Protein AF-A0A2P7TXF8-F1 (afdb_monomer_lite)

Sequence (108 aa):
MKITIVAPYCSLPNEPHFNRFWYLAELLAQKHDVLLITSNFKHYDKSFRRPEEAEAASQGRLKVMLLKESGYQKNVSWGRVKSHHVFVKDFKRWLAQCRPGEQDVVFS

Secondary structure (DSSP, 8-state):
-EEEEE-TTPPPTTSSS--HHHHHHHHHHTTSEEEEEEESEETTTTEEPPHHHHHHTTTTSSEEEEEP----SSSSSHHHHHHHHHHHHHHHHHHHHSPTTS-EEEE-

Radius of gyration: 13.71 Å; chains: 1; bounding box: 26×30×34 Å

pLDDT: mean 93.31, std 5.06, range [75.44, 98.38]

Organism: NCBI:txid90242

Foldseek 3Di:
DAAEEEDQAADFPVDDDDGPSNVVQLVCLVPHAYEYEYAQAHPPVQDGHDPVCQCPRCVPSYHYHHAYFPTDDDPDDPNVVRRVVSRVVRVVVVVVPDDPPPYDYDYD

Structure (mmCIF, N/CA/C/O backbone):
data_AF-A0A2P7TXF8-F1
#
_entry.id   AF-A0A2P7TXF8-F1
#
loop_
_atom_site.group_PDB
_atom_site.id
_atom_site.type_symbol
_atom_site.label_atom_id
_atom_site.label_alt_id
_atom_site.label_comp_id
_atom_site.label_asym_id
_atom_site.label_entity_id
_atom_site.label_seq_id
_atom_site.pdbx_PDB_ins_code
_atom_site.Cartn_x
_atom_site.Cartn_y
_atom_site.Cartn_z
_atom_site.occupancy
_atom_site.B_iso_or_equiv
_atom_site.auth_seq_id
_atom_site.auth_comp_id
_atom_site.auth_asym_id
_atom_site.auth_atom_id
_atom_site.pdbx_PDB_model_num
ATOM 1 N N . MET A 1 1 ? -15.831 -2.193 13.795 1.00 91.81 1 MET A N 1
ATOM 2 C CA . MET A 1 1 ? -15.399 -3.301 12.916 1.00 91.81 1 MET A CA 1
ATOM 3 C C . MET A 1 1 ? -13.905 -3.164 12.684 1.00 91.81 1 MET A C 1
ATOM 5 O O . MET A 1 1 ? -13.395 -2.059 12.875 1.00 91.81 1 MET A O 1
ATOM 9 N N . LYS A 1 2 ? -13.224 -4.258 12.336 1.00 96.31 2 LYS A N 1
ATOM 10 C CA . LYS A 1 2 ? -11.830 -4.226 11.877 1.00 96.31 2 LYS A CA 1
ATOM 11 C C . LYS A 1 2 ? -11.862 -4.295 10.359 1.00 96.31 2 LYS A C 1
ATOM 13 O O . LYS A 1 2 ? -12.123 -5.357 9.804 1.00 96.31 2 LYS A O 1
ATOM 18 N N . ILE A 1 3 ? -11.700 -3.149 9.713 1.00 96.94 3 ILE A N 1
ATOM 19 C CA . ILE A 1 3 ? -11.837 -3.022 8.265 1.00 96.94 3 ILE A CA 1
ATOM 20 C C . ILE A 1 3 ? -10.442 -3.018 7.655 1.00 96.94 3 ILE A C 1
ATOM 22 O O . ILE A 1 3 ? -9.638 -2.129 7.935 1.00 96.94 3 ILE A O 1
ATOM 26 N N . THR A 1 4 ? -10.173 -3.973 6.771 1.00 97.44 4 THR A N 1
ATOM 27 C CA . THR A 1 4 ? -8.978 -3.941 5.928 1.00 97.44 4 THR A CA 1
ATOM 28 C C . THR A 1 4 ? -9.352 -3.513 4.517 1.00 97.44 4 THR A C 1
ATOM 30 O O . THR A 1 4 ? -10.105 -4.202 3.831 1.00 97.44 4 THR A O 1
ATOM 33 N N . ILE A 1 5 ? -8.776 -2.405 4.057 1.00 97.50 5 ILE A N 1
ATOM 34 C CA . ILE A 1 5 ? -8.812 -1.988 2.654 1.00 97.50 5 ILE A CA 1
ATOM 35 C C . ILE A 1 5 ? -7.496 -2.401 2.011 1.00 97.50 5 ILE A C 1
ATOM 37 O O . ILE A 1 5 ? -6.427 -2.005 2.468 1.00 97.50 5 ILE A O 1
ATOM 41 N N . VAL A 1 6 ? -7.568 -3.154 0.921 1.00 97.50 6 VAL A N 1
ATOM 42 C CA . VAL A 1 6 ? -6.402 -3.552 0.132 1.00 97.50 6 VAL A CA 1
ATOM 43 C C . VAL A 1 6 ? -6.509 -2.897 -1.231 1.00 97.50 6 VAL A C 1
ATOM 45 O O . VAL A 1 6 ? -7.396 -3.229 -2.013 1.00 97.50 6 VAL A O 1
ATOM 48 N N . ALA A 1 7 ? -5.615 -1.948 -1.490 1.00 96.38 7 ALA A N 1
ATOM 49 C CA . ALA A 1 7 ? -5.591 -1.154 -2.709 1.00 96.38 7 ALA A CA 1
ATOM 50 C C . ALA A 1 7 ? -4.131 -1.022 -3.187 1.00 96.38 7 ALA A C 1
ATOM 52 O O . ALA A 1 7 ? -3.431 -0.104 -2.756 1.00 96.38 7 ALA A O 1
ATOM 53 N N . PRO A 1 8 ? -3.647 -1.910 -4.081 1.00 95.06 8 PRO A N 1
ATOM 54 C CA . PRO A 1 8 ? -2.237 -1.977 -4.485 1.00 95.06 8 PRO A CA 1
ATOM 55 C C . PRO A 1 8 ? -1.717 -0.669 -5.095 1.00 95.06 8 PRO A C 1
ATOM 57 O O . PRO A 1 8 ? -0.539 -0.350 -4.988 1.00 95.06 8 PRO A O 1
ATOM 60 N N . TYR A 1 9 ? -2.616 0.109 -5.702 1.00 92.94 9 TYR A N 1
ATOM 61 C CA . TYR A 1 9 ? -2.315 1.354 -6.408 1.00 92.94 9 TYR A CA 1
ATOM 62 C C . TYR A 1 9 ? -2.668 2.608 -5.593 1.00 92.94 9 TYR A C 1
ATOM 64 O O . TYR A 1 9 ? -2.873 3.675 -6.175 1.00 92.94 9 TYR A O 1
ATOM 72 N N . CYS A 1 10 ? -2.816 2.497 -4.268 1.00 94.06 10 CYS A N 1
ATOM 73 C CA . CYS A 1 10 ? -3.185 3.642 -3.440 1.00 94.06 10 CYS A CA 1
ATOM 74 C C . CYS A 1 10 ? -2.038 4.659 -3.362 1.00 94.06 10 CYS A C 1
ATOM 76 O O . CYS A 1 10 ? -0.919 4.282 -3.006 1.00 94.06 10 CYS A O 1
ATOM 78 N N . SER A 1 11 ? -2.328 5.930 -3.656 1.00 92.62 11 SER A N 1
ATOM 79 C CA . SER A 1 11 ? -1.453 7.058 -3.311 1.00 92.62 11 SER A CA 1
ATOM 80 C C . SER A 1 11 ? -1.687 7.465 -1.855 1.00 92.62 11 SER A C 1
ATOM 82 O O . SER A 1 11 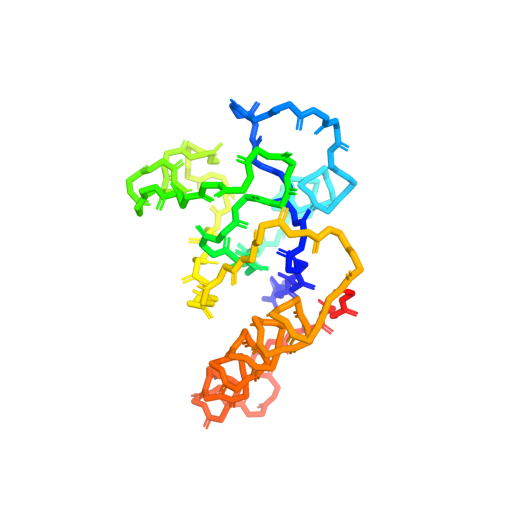? -2.824 7.408 -1.380 1.00 92.62 11 SER A O 1
ATOM 84 N N . LEU A 1 12 ? -0.625 7.864 -1.161 1.00 92.44 12 LEU A N 1
ATOM 85 C CA . LEU A 1 12 ? -0.665 8.425 0.195 1.00 92.44 12 LEU A CA 1
ATOM 86 C C . LEU A 1 12 ? -0.768 9.968 0.147 1.00 92.44 12 LEU A C 1
ATOM 88 O O . LEU A 1 12 ? -0.536 10.546 -0.911 1.00 92.44 12 LEU A O 1
ATOM 92 N N . PRO A 1 13 ? -1.094 10.672 1.250 1.00 89.81 13 PRO A N 1
ATOM 93 C CA . PRO A 1 13 ? -1.366 12.120 1.237 1.00 89.81 13 PRO A CA 1
ATOM 94 C C . PRO A 1 13 ? -0.262 13.006 0.667 1.00 89.81 13 PRO A C 1
ATOM 96 O O . PRO A 1 13 ? -0.554 14.024 0.049 1.00 89.81 13 PRO A O 1
ATOM 99 N N . ASN A 1 14 ? 0.998 12.619 0.867 1.00 86.56 14 ASN A N 1
ATOM 100 C CA . ASN A 1 14 ? 2.158 13.370 0.382 1.00 86.56 14 ASN A CA 1
ATOM 101 C C . ASN A 1 14 ? 2.522 13.022 -1.071 1.00 86.56 14 ASN A C 1
ATOM 103 O O . ASN A 1 14 ? 3.554 13.460 -1.576 1.00 86.56 14 ASN A O 1
ATOM 107 N N . GLU A 1 15 ? 1.704 12.213 -1.742 1.00 89.25 15 GLU A N 1
ATOM 108 C CA . GLU A 1 15 ? 1.924 11.759 -3.107 1.00 89.25 15 GLU A CA 1
ATOM 109 C C . GLU A 1 15 ? 0.917 12.405 -4.062 1.00 89.25 15 GLU A C 1
ATOM 111 O O . GLU A 1 15 ? -0.218 12.707 -3.683 1.00 89.25 15 GLU A O 1
ATOM 116 N N . PRO A 1 16 ? 1.302 12.615 -5.328 1.00 84.94 16 PRO A N 1
ATOM 117 C CA . PRO A 1 16 ? 0.405 13.177 -6.317 1.00 84.94 16 PRO A CA 1
ATOM 118 C C . PRO A 1 16 ? -0.800 12.266 -6.583 1.00 84.94 16 PRO A C 1
ATOM 120 O O . PRO A 1 16 ? -0.737 11.035 -6.491 1.00 84.94 16 PRO A O 1
ATOM 123 N N . HIS A 1 17 ? -1.867 12.924 -7.043 1.00 82.00 17 HIS A N 1
ATOM 124 C CA . HIS A 1 17 ? -3.170 12.366 -7.406 1.00 82.00 17 HIS A CA 1
ATOM 125 C C . HIS A 1 17 ? -4.041 11.960 -6.212 1.00 82.00 17 HIS A C 1
ATOM 127 O O . HIS A 1 17 ? -3.668 11.144 -5.374 1.00 82.00 17 HIS A O 1
ATOM 133 N N . PHE A 1 18 ? -5.266 12.492 -6.192 1.00 75.44 18 PHE A N 1
ATOM 134 C CA . PHE A 1 18 ? -6.276 12.108 -5.213 1.00 75.44 18 PHE A CA 1
ATOM 135 C C . PHE A 1 18 ? -6.562 10.606 -5.288 1.00 75.44 18 PHE A C 1
ATOM 137 O O . PHE A 1 18 ? -6.827 10.065 -6.367 1.00 75.44 18 PHE A O 1
ATOM 144 N N . ASN A 1 19 ? -6.568 9.945 -4.129 1.00 89.50 19 ASN A N 1
ATOM 145 C CA . ASN A 1 19 ? -6.885 8.532 -4.042 1.00 89.50 19 ASN A CA 1
ATOM 146 C C . ASN A 1 19 ? -8.186 8.279 -3.278 1.00 89.50 19 ASN A C 1
ATOM 148 O O . ASN A 1 19 ? -8.304 8.564 -2.087 1.00 89.50 19 ASN A O 1
ATOM 152 N N . ARG A 1 20 ? -9.154 7.667 -3.967 1.00 92.62 20 ARG A N 1
ATOM 153 C CA . ARG A 1 20 ? -10.457 7.322 -3.388 1.00 92.62 20 ARG A CA 1
ATOM 154 C C . ARG A 1 20 ? -10.345 6.366 -2.195 1.00 92.62 20 ARG A C 1
ATOM 156 O O . ARG A 1 20 ? -11.139 6.475 -1.272 1.00 92.62 20 ARG A O 1
ATOM 163 N N . PHE A 1 21 ? -9.375 5.448 -2.198 1.00 94.94 21 PHE A N 1
ATOM 164 C CA . PHE A 1 21 ? -9.216 4.471 -1.119 1.00 94.94 21 PHE A CA 1
ATOM 165 C C . PHE A 1 21 ? -8.623 5.106 0.127 1.00 94.94 21 PHE A C 1
ATOM 167 O O . PHE A 1 21 ? -9.063 4.777 1.221 1.00 94.94 21 PHE A O 1
ATOM 174 N N . TRP A 1 22 ? -7.712 6.068 -0.036 1.00 94.69 22 TRP A N 1
ATOM 175 C CA . TRP A 1 22 ? -7.258 6.897 1.076 1.00 94.69 22 TRP A CA 1
ATOM 176 C C . TRP A 1 22 ? -8.423 7.663 1.711 1.00 94.69 22 TRP A C 1
ATOM 178 O O . TRP A 1 22 ? -8.633 7.586 2.917 1.00 94.69 22 TRP A O 1
ATOM 188 N N . TYR A 1 23 ? -9.225 8.347 0.889 1.00 94.50 23 TYR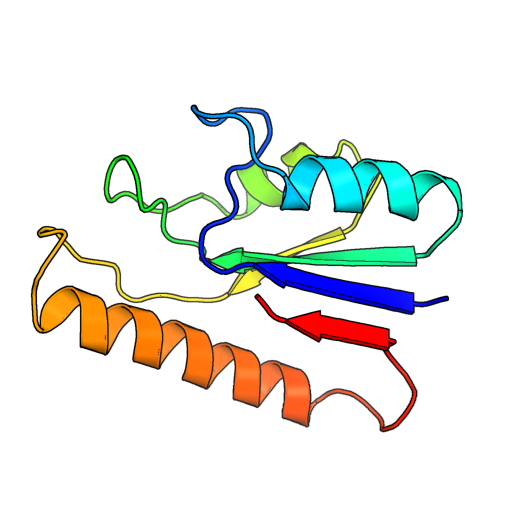 A N 1
ATOM 189 C CA . TYR A 1 23 ? -10.400 9.081 1.363 1.00 94.50 23 TYR A CA 1
ATOM 190 C C . TYR A 1 23 ? -11.382 8.181 2.127 1.00 94.50 23 TYR A C 1
ATOM 192 O O . TYR A 1 23 ? -11.825 8.534 3.218 1.00 94.50 23 TYR A O 1
ATOM 200 N N . LEU A 1 24 ? -11.693 7.001 1.583 1.00 95.69 24 LEU A N 1
ATOM 201 C CA . LEU A 1 24 ? -12.565 6.034 2.248 1.00 95.69 24 LEU A CA 1
ATOM 202 C C . LEU A 1 24 ? -11.947 5.494 3.542 1.00 95.69 24 LEU A C 1
ATOM 204 O O . LEU A 1 24 ? -12.664 5.34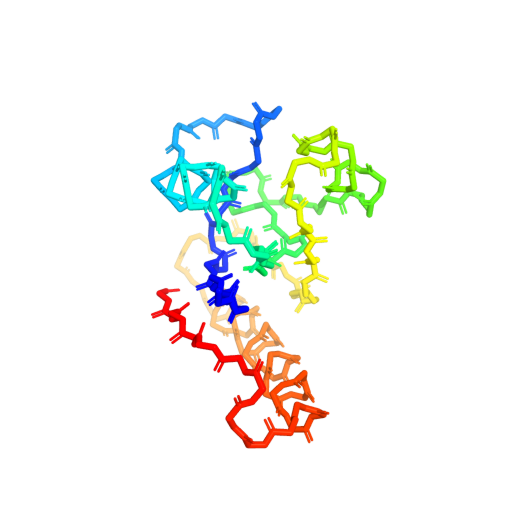8 4.527 1.00 95.69 24 LEU A O 1
ATOM 208 N N . ALA A 1 25 ? -10.640 5.222 3.560 1.00 95.94 25 ALA A N 1
ATOM 209 C CA . ALA A 1 25 ? -9.942 4.753 4.752 1.00 95.94 25 ALA A CA 1
ATOM 210 C C . ALA A 1 25 ? -10.015 5.787 5.881 1.00 95.94 25 ALA A C 1
ATOM 212 O O . ALA A 1 25 ? -10.395 5.437 6.993 1.00 95.94 25 ALA A O 1
ATOM 213 N N . GLU A 1 26 ? -9.736 7.056 5.584 1.00 95.44 26 GLU A N 1
ATOM 214 C CA . GLU A 1 26 ? -9.861 8.166 6.536 1.00 95.44 26 GLU A CA 1
ATOM 215 C C . GLU A 1 26 ? -11.302 8.335 7.036 1.00 95.44 26 GLU A C 1
ATOM 217 O O . GLU A 1 26 ? -11.529 8.488 8.235 1.00 95.44 26 GLU A O 1
ATOM 222 N N . LEU A 1 27 ? -12.296 8.260 6.143 1.00 96.19 27 LEU A N 1
ATOM 223 C CA . LEU A 1 27 ? -13.705 8.376 6.522 1.00 96.19 27 LEU A CA 1
ATOM 224 C C . LEU A 1 27 ? -14.142 7.237 7.457 1.00 96.19 27 LEU A C 1
ATOM 226 O O . LEU A 1 27 ? -14.803 7.479 8.465 1.00 96.19 27 LEU A O 1
ATOM 230 N N . LEU A 1 28 ? -13.767 5.997 7.137 1.00 96.69 28 LEU A N 1
ATOM 231 C CA . LEU A 1 28 ? -14.099 4.821 7.945 1.00 96.69 28 LEU A CA 1
ATOM 232 C C . LEU A 1 28 ? -13.345 4.814 9.281 1.00 96.69 28 LEU A C 1
ATOM 234 O O . LEU A 1 28 ? -13.912 4.404 10.296 1.00 96.69 28 LEU A O 1
ATOM 238 N N . ALA A 1 29 ? -12.110 5.320 9.302 1.00 96.88 29 ALA A N 1
ATOM 239 C CA . ALA A 1 29 ? -11.275 5.393 10.498 1.00 96.88 29 ALA A CA 1
ATOM 240 C C . ALA A 1 29 ? -11.866 6.293 11.593 1.00 96.88 29 ALA A C 1
ATOM 242 O O . ALA A 1 29 ? -11.568 6.119 12.770 1.00 96.88 29 ALA A O 1
ATOM 243 N N . GLN A 1 30 ? -12.787 7.197 11.244 1.00 96.69 30 GLN A N 1
ATOM 244 C CA . GLN A 1 30 ? -13.523 8.000 12.228 1.00 96.69 30 GLN A CA 1
ATOM 245 C C . GLN A 1 30 ? -14.390 7.154 13.174 1.00 96.69 30 GLN A C 1
ATOM 247 O O . GLN A 1 30 ? -14.788 7.639 14.233 1.00 96.69 30 GLN A O 1
ATOM 252 N N . LYS A 1 31 ? -14.744 5.917 12.791 1.00 97.44 31 LYS A N 1
ATOM 253 C CA . LYS A 1 31 ? -15.661 5.051 13.558 1.00 97.44 31 LYS A CA 1
ATOM 254 C C . LYS A 1 31 ? -15.197 3.598 13.685 1.00 97.44 31 LYS A C 1
ATOM 256 O O . LYS A 1 31 ? -15.842 2.810 14.385 1.00 97.44 31 LYS A O 1
ATOM 261 N N . HIS A 1 32 ? -14.131 3.207 12.996 1.00 96.88 32 HIS A N 1
ATOM 262 C CA . HIS A 1 32 ? -13.683 1.820 12.888 1.00 96.88 32 HIS A CA 1
ATOM 263 C C . HIS A 1 32 ? -12.159 1.715 12.976 1.00 96.88 32 HIS A C 1
ATOM 265 O O . HIS A 1 32 ? -11.451 2.678 12.709 1.00 96.88 32 HIS A O 1
ATOM 271 N N . ASP A 1 33 ? -11.666 0.526 13.325 1.00 96.12 33 ASP A N 1
ATOM 272 C CA . ASP A 1 33 ? -10.240 0.210 13.240 1.00 96.12 33 ASP A CA 1
ATOM 273 C C . ASP A 1 33 ? -9.924 -0.127 11.780 1.00 96.12 33 ASP A C 1
ATOM 275 O O . ASP A 1 33 ? -10.464 -1.098 11.239 1.00 96.12 33 ASP A O 1
ATOM 279 N N . VAL A 1 34 ? -9.134 0.724 11.125 1.00 97.00 34 VAL A N 1
ATOM 280 C CA . VAL A 1 34 ? -8.868 0.638 9.688 1.00 97.00 34 VAL A CA 1
ATOM 281 C C . VAL A 1 34 ? -7.403 0.317 9.432 1.00 97.00 34 VAL A C 1
ATOM 283 O O . VAL A 1 34 ? -6.497 1.045 9.847 1.00 97.00 34 VAL A O 1
ATOM 286 N N . LEU A 1 35 ? -7.194 -0.746 8.660 1.00 96.50 35 LEU A N 1
ATOM 287 C CA . LEU A 1 35 ? -5.922 -1.097 8.049 1.00 96.50 35 LEU A CA 1
ATOM 288 C C . LEU A 1 35 ? -5.990 -0.827 6.543 1.00 96.50 35 LEU A C 1
ATOM 290 O O . LEU A 1 35 ? -6.734 -1.484 5.818 1.00 96.50 35 LEU A O 1
ATOM 294 N N . LEU A 1 36 ? -5.179 0.108 6.057 1.00 96.69 36 LEU A N 1
ATOM 295 C CA . LEU A 1 36 ? -4.937 0.309 4.633 1.00 96.69 36 LEU A CA 1
ATOM 296 C C . LEU A 1 36 ? -3.677 -0.453 4.214 1.00 96.69 36 LEU A C 1
ATOM 298 O O . LEU A 1 36 ? -2.565 -0.121 4.624 1.00 96.69 36 LEU A O 1
ATOM 302 N N . ILE A 1 37 ? -3.851 -1.451 3.358 1.00 96.69 37 ILE A N 1
ATOM 303 C CA . ILE A 1 37 ? -2.771 -2.197 2.722 1.00 96.69 37 ILE A CA 1
ATOM 304 C C . ILE A 1 37 ? -2.568 -1.657 1.307 1.00 96.69 37 ILE A C 1
ATOM 306 O O . ILE A 1 37 ? -3.472 -1.719 0.473 1.00 96.69 37 ILE A O 1
ATOM 310 N N . THR A 1 38 ? -1.365 -1.172 1.013 1.00 96.38 38 THR A N 1
ATOM 311 C CA . THR A 1 38 ? -0.968 -0.728 -0.333 1.00 96.38 38 THR A CA 1
ATOM 312 C C . THR A 1 38 ? 0.414 -1.266 -0.693 1.00 96.38 38 THR A C 1
ATOM 314 O O . THR A 1 38 ? 1.101 -1.872 0.130 1.00 96.38 38 THR A O 1
ATOM 317 N N . SER A 1 39 ? 0.816 -1.109 -1.949 1.00 96.12 39 SER A N 1
ATOM 318 C CA . SER A 1 39 ? 2.140 -1.512 -2.411 1.00 96.12 39 SER A CA 1
ATOM 319 C C . SER A 1 39 ? 3.227 -0.616 -1.815 1.00 96.12 39 SER A C 1
ATOM 321 O O . SER A 1 39 ? 3.022 0.578 -1.609 1.00 96.12 39 SER A O 1
ATOM 323 N N . ASN A 1 40 ? 4.428 -1.140 -1.582 1.00 96.44 40 ASN A N 1
ATOM 324 C CA . ASN A 1 40 ? 5.602 -0.303 -1.337 1.00 96.44 40 ASN A CA 1
ATOM 325 C C . ASN A 1 40 ? 6.114 0.382 -2.620 1.00 96.44 40 ASN A C 1
ATOM 327 O O . ASN A 1 40 ? 7.035 1.192 -2.551 1.00 96.44 40 ASN A O 1
ATOM 331 N N . PHE A 1 41 ? 5.540 0.072 -3.784 1.00 96.56 41 PHE A N 1
ATOM 332 C CA . PHE A 1 41 ? 5.889 0.655 -5.072 1.00 96.56 41 PHE A CA 1
ATOM 333 C C . PHE A 1 41 ? 4.895 1.754 -5.482 1.00 96.56 41 PHE A C 1
ATOM 335 O O . PHE A 1 41 ? 3.676 1.573 -5.468 1.00 96.56 41 PHE A O 1
ATOM 342 N N . LYS A 1 42 ? 5.419 2.912 -5.885 1.00 94.44 42 LYS A N 1
ATOM 343 C CA . LYS A 1 42 ? 4.657 4.033 -6.439 1.00 94.44 42 LYS A CA 1
ATOM 344 C C . LYS A 1 42 ? 4.530 3.858 -7.944 1.00 94.44 42 LYS A C 1
ATOM 346 O O . LYS A 1 42 ? 5.487 3.976 -8.708 1.00 94.44 42 LYS A O 1
ATOM 351 N N . HIS A 1 43 ? 3.312 3.596 -8.403 1.00 93.62 43 HIS A N 1
ATOM 352 C CA . HIS A 1 43 ? 3.069 3.344 -9.820 1.00 93.62 43 HIS A CA 1
ATOM 353 C C . HIS A 1 43 ? 3.142 4.599 -10.696 1.00 93.62 43 HIS A C 1
ATOM 355 O O . HIS A 1 43 ? 3.270 4.442 -11.907 1.00 93.62 43 HIS A O 1
ATOM 361 N N . TYR A 1 44 ? 3.053 5.813 -10.149 1.00 91.44 44 TYR A N 1
ATOM 362 C CA . TYR A 1 44 ? 3.096 7.031 -10.966 1.00 91.44 44 TYR A CA 1
ATOM 363 C C . TYR A 1 44 ? 4.535 7.400 -11.374 1.00 91.44 44 TYR A C 1
ATOM 365 O O . TYR A 1 44 ? 4.782 7.609 -12.557 1.00 91.44 44 TYR A O 1
ATOM 373 N N . ASP A 1 45 ? 5.491 7.391 -10.435 1.00 93.56 45 ASP A N 1
ATOM 374 C CA . ASP A 1 45 ? 6.904 7.752 -10.671 1.00 93.56 45 ASP A CA 1
ATOM 375 C C . ASP A 1 45 ? 7.855 6.549 -10.741 1.00 93.56 45 ASP A C 1
ATOM 377 O O . ASP A 1 45 ? 9.055 6.714 -10.942 1.00 93.56 45 ASP A O 1
ATOM 381 N N . LYS A 1 46 ? 7.322 5.331 -10.599 1.00 95.69 46 LYS A N 1
ATOM 382 C CA . LYS A 1 46 ? 8.068 4.065 -10.652 1.00 95.69 46 LYS A CA 1
ATOM 383 C C . LYS A 1 46 ? 9.183 3.960 -9.608 1.00 95.69 46 LYS A C 1
ATOM 385 O O . LYS A 1 46 ? 10.222 3.353 -9.870 1.00 95.69 46 LYS A O 1
ATOM 390 N N . SER A 1 47 ? 8.955 4.502 -8.416 1.00 95.00 47 SER A N 1
ATOM 391 C CA . SER A 1 47 ? 9.900 4.436 -7.297 1.00 95.00 47 SER A CA 1
ATOM 392 C C . SER A 1 47 ? 9.315 3.706 -6.082 1.00 95.00 47 SER A C 1
ATOM 394 O O . SER A 1 47 ? 8.141 3.342 -6.067 1.00 95.00 47 SER A O 1
ATOM 396 N N . PHE A 1 48 ? 10.133 3.438 -5.066 1.00 95.56 48 PHE A N 1
ATOM 397 C CA . PHE A 1 48 ? 9.688 2.779 -3.835 1.00 95.56 48 PHE A CA 1
ATOM 398 C C . PHE A 1 48 ? 9.451 3.797 -2.721 1.00 95.56 48 PHE A C 1
ATOM 400 O O . PHE A 1 48 ? 10.222 4.744 -2.573 1.00 95.56 48 PHE A O 1
ATOM 407 N N . ARG A 1 49 ? 8.394 3.573 -1.939 1.00 93.25 49 ARG A N 1
ATOM 408 C CA . ARG A 1 49 ? 8.135 4.265 -0.672 1.00 93.25 49 ARG A CA 1
ATOM 409 C C . ARG A 1 49 ? 9.135 3.806 0.372 1.00 93.25 49 ARG A C 1
ATOM 411 O O . ARG A 1 49 ? 9.527 2.632 0.381 1.00 93.25 49 ARG A O 1
ATOM 418 N N . ARG A 1 50 ? 9.474 4.697 1.295 1.00 86.88 50 ARG A N 1
ATOM 419 C CA . ARG A 1 50 ? 10.165 4.290 2.518 1.00 86.88 50 ARG A CA 1
ATOM 420 C C . ARG A 1 50 ? 9.138 3.924 3.601 1.00 86.88 50 ARG A C 1
ATOM 422 O O . ARG A 1 50 ? 8.087 4.563 3.652 1.00 86.88 50 ARG A O 1
ATOM 429 N N . PRO A 1 51 ? 9.372 2.896 4.439 1.00 81.69 51 PRO A N 1
ATOM 430 C CA . PRO A 1 51 ? 8.412 2.486 5.469 1.00 81.69 51 PRO A CA 1
ATOM 431 C C . PRO A 1 51 ? 7.957 3.630 6.386 1.00 81.69 51 PRO A C 1
ATOM 433 O O . PRO A 1 51 ? 6.770 3.735 6.690 1.00 81.69 51 PRO A O 1
ATOM 436 N N . GLU A 1 52 ? 8.876 4.523 6.747 1.00 83.38 52 GLU A N 1
ATOM 437 C CA . GLU A 1 52 ? 8.612 5.686 7.595 1.00 83.38 52 GLU A CA 1
ATOM 438 C C . GLU A 1 52 ? 7.610 6.677 6.976 1.00 83.38 52 GLU A C 1
ATOM 440 O O . GLU A 1 52 ? 6.817 7.290 7.690 1.00 83.38 52 GLU A O 1
ATOM 445 N N . GLU A 1 53 ? 7.580 6.799 5.644 1.00 81.38 53 GLU A N 1
ATOM 446 C CA . GLU A 1 53 ? 6.649 7.689 4.936 1.00 81.38 53 GLU A CA 1
ATOM 447 C C . GLU A 1 53 ? 5.207 7.181 5.049 1.00 81.38 53 GLU A C 1
ATOM 449 O O . GLU A 1 53 ? 4.268 7.971 5.146 1.00 81.38 53 GLU A O 1
ATOM 454 N N . ALA A 1 54 ? 5.027 5.858 5.063 1.00 80.94 54 ALA A N 1
ATOM 455 C CA . ALA A 1 54 ? 3.716 5.239 5.204 1.00 80.94 54 ALA A CA 1
ATOM 456 C C . ALA A 1 54 ? 3.184 5.313 6.634 1.00 80.94 54 ALA A C 1
ATOM 458 O O . ALA A 1 54 ? 1.992 5.547 6.821 1.00 80.94 54 ALA A O 1
ATOM 459 N N . GLU A 1 55 ? 4.051 5.160 7.633 1.00 77.00 55 GLU A N 1
ATOM 460 C CA . GLU A 1 55 ? 3.666 5.302 9.039 1.00 77.00 55 GLU A CA 1
ATOM 461 C C . GLU A 1 55 ? 3.234 6.741 9.361 1.00 77.00 55 GLU A C 1
ATOM 463 O O . GLU A 1 55 ? 2.206 6.962 10.004 1.00 77.00 55 GLU A O 1
ATOM 468 N N . ALA A 1 56 ? 3.952 7.733 8.827 1.00 82.81 56 ALA A N 1
ATOM 469 C CA . ALA A 1 56 ? 3.615 9.142 9.011 1.00 82.81 56 ALA A CA 1
ATOM 470 C C . ALA A 1 56 ? 2.350 9.585 8.248 1.00 82.81 56 ALA A C 1
ATOM 472 O O . ALA A 1 56 ? 1.739 10.591 8.614 1.00 82.81 56 ALA A O 1
ATOM 473 N N . ALA A 1 57 ? 1.936 8.851 7.207 1.00 85.12 57 ALA A N 1
ATOM 474 C CA . ALA A 1 57 ? 0.898 9.273 6.263 1.00 85.12 57 ALA A CA 1
ATOM 475 C C . ALA A 1 57 ? -0.446 9.621 6.923 1.00 85.12 57 ALA A C 1
ATOM 477 O O . ALA A 1 57 ? -1.104 10.575 6.515 1.00 85.12 57 ALA A O 1
ATOM 478 N N . SER A 1 58 ? -0.864 8.866 7.942 1.00 85.75 58 SER A N 1
ATOM 479 C CA . SER A 1 58 ? -2.165 9.066 8.598 1.00 85.75 58 SER A CA 1
ATOM 480 C C . SER A 1 58 ? -2.088 9.868 9.893 1.00 85.75 58 SER A C 1
ATOM 482 O O . SER A 1 58 ? -3.126 10.141 10.492 1.00 85.75 58 SER A O 1
ATOM 484 N N . GLN A 1 59 ? -0.882 10.211 10.364 1.00 86.56 59 GLN A N 1
ATOM 485 C CA . GLN A 1 59 ? -0.669 10.793 11.697 1.00 86.56 59 GLN A CA 1
ATOM 486 C C . GLN A 1 59 ? -1.375 9.985 12.808 1.00 86.56 59 GLN A C 1
ATOM 488 O O . GLN A 1 59 ? -1.925 10.548 13.751 1.00 86.56 59 GLN A O 1
ATOM 493 N N . GLY A 1 60 ? -1.415 8.657 12.660 1.00 86.06 60 GLY A N 1
ATOM 494 C CA . GLY A 1 60 ? -2.034 7.738 13.617 1.00 86.06 60 GLY A CA 1
ATOM 495 C C . GLY A 1 60 ? -3.546 7.538 13.466 1.00 86.06 60 GLY A C 1
ATOM 496 O O . GLY A 1 60 ? -4.108 6.750 14.221 1.00 86.06 60 GLY A O 1
ATOM 497 N N . ARG A 1 61 ? -4.218 8.185 12.501 1.00 92.00 61 ARG A N 1
ATOM 498 C CA . ARG A 1 61 ? -5.673 8.015 12.295 1.00 92.00 61 ARG A CA 1
ATOM 499 C C . ARG A 1 61 ? -6.054 6.629 11.779 1.00 92.00 61 ARG A C 1
ATOM 501 O O . ARG A 1 61 ? -7.118 6.130 12.117 1.00 92.00 61 ARG A O 1
ATOM 508 N N . LEU A 1 62 ? -5.194 6.004 10.978 1.00 94.94 62 LEU A N 1
ATOM 509 C CA . LEU A 1 62 ? -5.374 4.638 10.475 1.00 94.94 62 LEU A CA 1
ATOM 510 C C . LEU A 1 62 ? -4.029 3.928 10.333 1.00 94.94 62 LEU A C 1
ATOM 512 O O . LEU A 1 62 ? -2.995 4.577 10.142 1.00 94.94 62 LEU A O 1
ATOM 516 N N . LYS A 1 63 ? -4.028 2.595 10.379 1.00 94.88 63 LYS A N 1
ATOM 517 C CA . LYS A 1 63 ? -2.807 1.816 10.161 1.00 94.88 63 LYS A CA 1
ATOM 518 C C . LYS A 1 63 ? -2.542 1.682 8.666 1.00 94.88 63 LYS A C 1
ATOM 520 O O . LYS A 1 63 ? -3.405 1.219 7.927 1.00 94.88 63 LYS A O 1
ATOM 525 N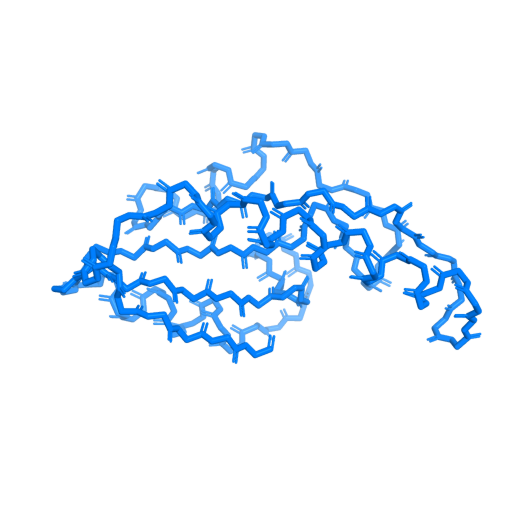 N . VAL A 1 64 ? -1.335 2.022 8.228 1.00 95.12 64 VAL A N 1
ATOM 526 C CA . VAL A 1 64 ? -0.890 1.803 6.846 1.00 95.12 64 VAL A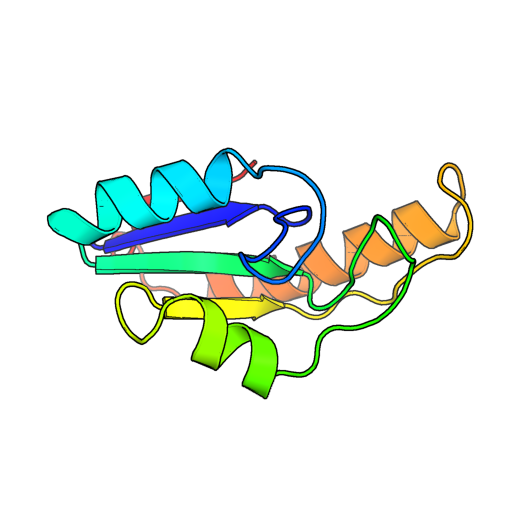 CA 1
ATOM 527 C C . VAL A 1 64 ? 0.131 0.672 6.833 1.00 95.12 64 VAL A C 1
ATOM 529 O O . VAL A 1 64 ? 1.089 0.684 7.602 1.00 95.12 64 VAL A O 1
ATOM 532 N N . MET A 1 65 ? -0.067 -0.318 5.966 1.00 95.00 65 MET A N 1
ATOM 533 C CA . MET A 1 65 ? 0.882 -1.406 5.751 1.00 95.00 65 MET A CA 1
ATOM 534 C C . MET A 1 65 ? 1.301 -1.452 4.287 1.00 95.00 65 MET A C 1
ATOM 536 O O . MET A 1 65 ? 0.468 -1.538 3.384 1.00 95.00 65 MET A O 1
ATOM 540 N N . LEU A 1 66 ? 2.612 -1.427 4.063 1.00 96.00 66 LEU A N 1
ATOM 541 C CA . LEU A 1 66 ? 3.195 -1.571 2.739 1.00 96.00 66 LEU A CA 1
ATOM 542 C C . LEU A 1 66 ? 3.552 -3.035 2.484 1.00 96.00 66 LEU A C 1
ATOM 544 O O . LEU A 1 66 ? 4.409 -3.590 3.1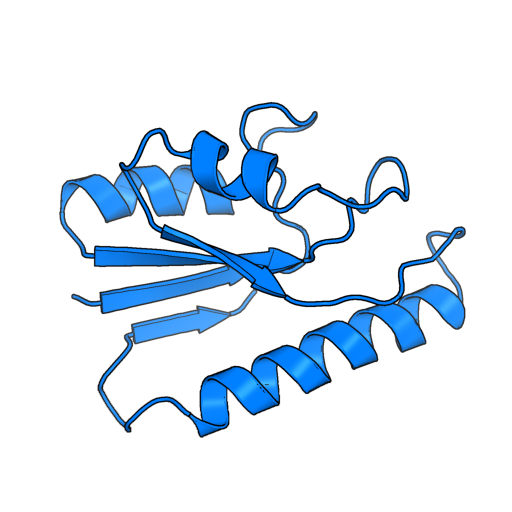71 1.00 96.00 66 LEU A O 1
ATOM 548 N N . LEU A 1 67 ? 2.929 -3.649 1.481 1.00 96.62 67 LEU A N 1
ATOM 549 C CA . LEU A 1 67 ? 3.347 -4.962 0.992 1.00 96.62 67 LEU A CA 1
ATOM 550 C C . LEU A 1 67 ? 4.401 -4.834 -0.094 1.00 96.62 67 LEU A C 1
ATOM 552 O O . LEU A 1 67 ? 4.436 -3.859 -0.850 1.00 96.62 67 LEU A O 1
ATOM 556 N N . LYS A 1 68 ? 5.261 -5.847 -0.187 1.00 95.88 68 LYS A N 1
ATOM 557 C CA . LYS A 1 68 ? 6.346 -5.838 -1.160 1.00 95.88 68 LYS A CA 1
ATOM 558 C C . LYS A 1 68 ? 5.813 -6.020 -2.576 1.00 95.88 68 LYS A C 1
ATOM 560 O O . LYS A 1 68 ? 5.104 -6.975 -2.882 1.00 95.88 68 LYS A O 1
ATOM 565 N N . GLU A 1 69 ? 6.302 -5.183 -3.472 1.00 96.44 69 GLU A N 1
ATOM 566 C CA . GLU A 1 69 ? 6.194 -5.331 -4.914 1.00 96.44 69 GLU A CA 1
ATOM 567 C C . GLU A 1 69 ? 7.602 -5.275 -5.545 1.00 96.44 69 GLU A C 1
ATOM 569 O O . GLU A 1 69 ? 8.548 -4.781 -4.930 1.00 96.44 69 GLU A O 1
ATOM 574 N N . SER A 1 70 ? 7.803 -5.842 -6.743 1.00 96.88 70 SER A N 1
ATOM 575 C CA . SER A 1 70 ? 9.130 -5.812 -7.393 1.00 96.88 70 SER A CA 1
ATOM 576 C C . SER A 1 70 ? 9.397 -4.553 -8.218 1.00 96.88 70 SER A C 1
ATOM 578 O O . SER A 1 70 ? 10.533 -4.334 -8.629 1.00 96.88 70 SER A O 1
ATOM 580 N N . GLY A 1 71 ? 8.367 -3.754 -8.485 1.00 97.06 71 GLY A N 1
ATOM 581 C CA . GLY A 1 71 ? 8.425 -2.598 -9.367 1.00 97.06 71 GLY A CA 1
ATOM 582 C C . GLY A 1 71 ? 8.511 -2.959 -10.853 1.00 97.06 71 GLY A C 1
ATOM 583 O O . GLY A 1 71 ? 8.744 -4.106 -11.251 1.00 97.06 71 GLY A O 1
ATOM 584 N N . TYR A 1 72 ? 8.302 -1.946 -11.694 1.00 97.56 72 TYR A N 1
ATOM 585 C CA . TYR A 1 72 ? 8.397 -2.028 -13.152 1.00 97.56 72 TYR A CA 1
ATOM 586 C C . TYR A 1 72 ? 8.612 -0.638 -13.767 1.00 97.56 72 TYR A C 1
ATOM 588 O O . TYR A 1 72 ? 8.251 0.365 -13.170 1.00 97.56 72 TYR A O 1
ATOM 596 N N . GLN A 1 73 ? 9.137 -0.570 -14.993 1.00 96.25 73 GLN A N 1
ATOM 597 C CA . GLN A 1 73 ? 9.425 0.711 -15.663 1.00 96.25 73 GLN A CA 1
ATOM 598 C C . GLN A 1 73 ? 8.363 1.110 -16.704 1.00 96.25 73 GLN A C 1
ATOM 600 O O . GLN A 1 73 ? 8.045 2.282 -16.863 1.00 96.25 73 GLN A O 1
ATOM 605 N N . LYS A 1 74 ? 7.755 0.135 -17.397 1.00 96.62 74 LYS A N 1
ATOM 606 C CA . LYS A 1 74 ? 6.767 0.377 -18.466 1.00 96.62 74 LYS A CA 1
ATOM 607 C C . LYS A 1 74 ? 5.352 0.007 -18.029 1.00 96.62 74 LYS A C 1
ATOM 609 O O . LYS A 1 74 ? 5.133 -1.094 -17.522 1.00 96.62 74 LYS A O 1
ATOM 614 N N . ASN A 1 75 ? 4.386 0.885 -18.312 1.00 93.06 75 ASN A N 1
ATOM 615 C CA . ASN A 1 75 ? 2.968 0.692 -17.975 1.00 93.06 75 ASN A CA 1
ATOM 616 C C . ASN A 1 75 ? 2.355 -0.575 -18.585 1.00 93.06 75 ASN A C 1
ATOM 618 O O . ASN A 1 75 ? 1.464 -1.157 -17.975 1.00 93.06 75 ASN A O 1
ATOM 622 N N . VAL A 1 76 ? 2.842 -1.029 -19.740 1.00 96.06 76 VAL A N 1
ATOM 623 C CA . VAL A 1 76 ? 2.448 -2.305 -20.351 1.00 96.06 76 VAL A CA 1
ATOM 624 C C . VAL A 1 76 ? 3.711 -3.132 -20.545 1.00 96.06 76 VAL A C 1
ATOM 626 O O . VAL A 1 76 ? 4.555 -2.807 -21.378 1.00 96.06 76 VAL A O 1
ATOM 629 N N . SER A 1 77 ? 3.902 -4.145 -19.700 1.00 97.00 77 SER A N 1
ATOM 630 C CA . SER A 1 77 ? 5.077 -5.018 -19.754 1.00 97.00 77 SER A CA 1
ATOM 631 C C . SER A 1 77 ? 4.898 -6.286 -18.926 1.00 97.00 77 SER A C 1
ATOM 633 O O . SER A 1 77 ? 4.180 -6.296 -17.925 1.00 97.00 77 SER A O 1
ATOM 635 N N . TRP A 1 78 ? 5.659 -7.326 -19.271 1.00 98.25 78 TRP A N 1
ATOM 636 C CA . TRP A 1 78 ? 5.832 -8.506 -18.419 1.00 98.25 78 TRP A CA 1
ATOM 637 C C . TRP A 1 78 ? 6.395 -8.156 -17.038 1.00 98.25 78 TRP A C 1
ATOM 639 O O . TRP A 1 78 ? 6.038 -8.789 -16.048 1.00 98.25 78 TRP A O 1
ATOM 649 N N . GLY A 1 79 ? 7.217 -7.103 -16.956 1.00 97.81 79 GLY A N 1
ATOM 650 C CA . GLY A 1 79 ? 7.695 -6.561 -15.686 1.00 97.81 79 GLY A CA 1
ATOM 651 C C . GLY A 1 79 ? 6.542 -6.143 -14.774 1.00 97.81 79 GLY A C 1
ATOM 652 O O . GLY A 1 79 ? 6.529 -6.525 -13.609 1.00 97.81 79 GLY A O 1
ATOM 653 N N . ARG A 1 80 ? 5.528 -5.451 -15.312 1.00 97.44 80 ARG A N 1
ATOM 654 C CA . ARG A 1 80 ? 4.330 -5.062 -14.552 1.00 97.44 80 ARG A CA 1
ATOM 655 C C . ARG A 1 80 ? 3.530 -6.273 -14.070 1.00 97.44 80 ARG A C 1
ATOM 657 O O . ARG A 1 80 ? 3.142 -6.312 -12.908 1.00 97.44 80 ARG A O 1
ATOM 664 N N . VAL A 1 81 ? 3.343 -7.280 -14.925 1.00 98.00 81 VAL A N 1
ATOM 665 C CA . VAL A 1 81 ? 2.650 -8.528 -14.550 1.00 98.00 81 VAL A CA 1
ATOM 666 C C . VAL A 1 81 ? 3.383 -9.236 -13.407 1.00 98.00 81 VAL A C 1
ATOM 668 O O . VAL A 1 81 ? 2.770 -9.589 -12.400 1.00 98.00 81 VAL A O 1
ATOM 671 N N . LYS A 1 82 ? 4.708 -9.389 -13.523 1.00 98.19 82 LYS A N 1
ATOM 672 C CA . LYS A 1 82 ? 5.551 -9.979 -12.473 1.00 98.19 82 LYS A CA 1
ATOM 673 C C . LYS A 1 82 ? 5.474 -9.179 -11.172 1.00 98.19 82 LYS A C 1
ATOM 675 O O . LYS A 1 82 ? 5.359 -9.768 -10.102 1.00 98.19 82 LYS A O 1
ATOM 680 N N . SER A 1 83 ? 5.505 -7.856 -11.272 1.00 98.06 83 SER A N 1
ATOM 681 C CA . SER A 1 83 ? 5.411 -6.937 -10.141 1.00 98.06 83 SER A CA 1
ATOM 682 C C . SER A 1 83 ? 4.118 -7.132 -9.351 1.00 98.06 83 SER A C 1
ATOM 684 O O . SER A 1 83 ? 4.165 -7.442 -8.160 1.00 98.06 83 SER A O 1
ATOM 686 N N . HIS A 1 84 ? 2.971 -7.113 -10.031 1.00 97.00 84 HIS A N 1
ATOM 687 C CA . HIS A 1 84 ? 1.681 -7.355 -9.384 1.00 97.00 84 HIS A CA 1
ATOM 688 C C . HIS A 1 84 ? 1.579 -8.778 -8.809 1.00 97.00 84 HIS A C 1
ATOM 690 O O . HIS A 1 84 ? 0.994 -8.977 -7.747 1.00 97.00 84 HIS A O 1
ATOM 696 N N . HIS A 1 85 ? 2.179 -9.778 -9.467 1.00 98.00 85 HIS A N 1
ATOM 697 C CA . HIS A 1 85 ? 2.234 -11.137 -8.925 1.00 98.00 85 HIS A CA 1
ATOM 698 C C . HIS A 1 85 ? 2.983 -11.194 -7.584 1.00 98.00 85 HIS A C 1
ATOM 700 O O . HIS A 1 85 ? 2.549 -11.902 -6.676 1.00 98.00 85 HIS A O 1
ATOM 706 N N . VAL A 1 86 ? 4.080 -10.440 -7.433 1.00 98.38 86 VAL A N 1
ATOM 707 C CA . VAL A 1 86 ? 4.810 -10.342 -6.157 1.00 98.38 86 VAL A CA 1
ATOM 708 C C . VAL A 1 86 ? 3.926 -9.729 -5.071 1.00 98.38 86 VAL A C 1
ATOM 710 O O . VAL A 1 86 ? 3.842 -10.316 -3.993 1.00 98.38 86 VAL A O 1
ATOM 713 N N . PHE A 1 87 ? 3.206 -8.643 -5.377 1.00 98.00 87 PHE A N 1
ATOM 714 C CA . PHE A 1 87 ? 2.255 -8.037 -4.440 1.00 98.00 87 PHE A CA 1
ATOM 715 C C . PHE A 1 87 ? 1.191 -9.046 -3.984 1.00 98.00 87 PHE A C 1
ATOM 717 O O . PHE A 1 87 ? 1.000 -9.261 -2.789 1.00 98.00 87 PHE A O 1
ATOM 724 N N . VAL A 1 88 ? 0.536 -9.737 -4.926 1.00 97.19 88 VAL A N 1
ATOM 725 C CA . VAL A 1 88 ? -0.515 -10.719 -4.605 1.00 97.19 88 VAL A CA 1
ATOM 726 C C . VAL A 1 88 ? 0.043 -11.897 -3.807 1.00 97.19 88 VAL A C 1
ATOM 728 O O . VAL A 1 88 ? -0.629 -12.405 -2.912 1.00 97.19 88 VAL A O 1
ATOM 731 N N . LYS A 1 89 ? 1.269 -12.346 -4.096 1.00 98.00 89 LYS A N 1
ATOM 732 C CA . LYS A 1 89 ? 1.927 -13.408 -3.324 1.00 98.00 89 LYS A CA 1
ATOM 733 C C . LYS A 1 89 ? 2.138 -12.992 -1.868 1.00 98.00 89 LYS A C 1
ATOM 735 O O . LYS A 1 89 ? 1.903 -13.804 -0.975 1.00 98.00 89 LYS A O 1
ATOM 740 N N . ASP A 1 90 ? 2.576 -11.760 -1.633 1.00 97.69 90 ASP A N 1
ATOM 741 C CA . ASP A 1 90 ? 2.790 -11.246 -0.280 1.00 97.69 90 ASP A CA 1
ATOM 742 C C . ASP A 1 90 ? 1.457 -11.006 0.443 1.00 97.69 90 ASP A C 1
ATOM 744 O O . ASP A 1 90 ? 1.295 -11.396 1.597 1.00 97.69 90 ASP A O 1
ATOM 748 N N . PHE A 1 91 ? 0.444 -10.513 -0.275 1.00 97.12 91 PHE A N 1
ATOM 749 C CA . PHE A 1 91 ? -0.910 -10.367 0.255 1.00 97.12 91 PHE A CA 1
ATOM 750 C C . PHE A 1 91 ? -1.532 -11.712 0.654 1.00 97.12 91 PHE A C 1
ATOM 752 O O . PHE A 1 91 ? -2.105 -11.832 1.733 1.00 97.12 91 PHE A O 1
ATOM 759 N N . LYS A 1 92 ? -1.356 -12.763 -0.159 1.00 96.44 92 LYS A N 1
ATOM 760 C CA . LYS A 1 92 ? -1.784 -14.128 0.192 1.00 96.44 92 LYS A CA 1
ATOM 761 C C . LYS A 1 92 ? -1.110 -14.638 1.463 1.00 96.44 92 LYS A C 1
ATOM 763 O O . LYS A 1 92 ? -1.751 -15.319 2.256 1.00 96.44 92 LYS A O 1
ATOM 768 N N . ARG A 1 93 ? 0.172 -14.319 1.660 1.00 97.19 93 ARG A N 1
ATOM 769 C CA . ARG A 1 93 ? 0.895 -14.681 2.884 1.00 97.19 93 ARG A CA 1
ATOM 770 C C . ARG A 1 93 ? 0.323 -13.954 4.096 1.00 97.19 93 ARG A C 1
ATOM 772 O O . ARG A 1 93 ? 0.136 -14.593 5.123 1.00 97.19 93 ARG A O 1
ATOM 779 N N . TRP A 1 94 ? 0.032 -12.661 3.963 1.00 95.94 94 TRP A N 1
ATOM 780 C CA . TRP A 1 94 ? -0.624 -11.894 5.019 1.00 95.94 94 TRP A CA 1
ATOM 781 C C . TRP A 1 94 ? -2.004 -12.476 5.362 1.00 95.94 94 TRP A C 1
ATOM 783 O O . TRP A 1 94 ? -2.261 -12.777 6.522 1.00 95.94 94 TRP A O 1
ATOM 793 N N . LEU A 1 95 ? -2.844 -12.752 4.356 1.00 94.25 95 LEU A N 1
ATOM 794 C CA . LEU A 1 95 ? -4.162 -13.370 4.553 1.00 94.25 95 LEU A CA 1
ATOM 795 C C . LEU A 1 95 ? -4.084 -14.715 5.284 1.00 94.25 95 LEU A C 1
ATOM 797 O O . LEU A 1 95 ? -4.909 -14.990 6.147 1.00 94.25 95 LEU A O 1
ATOM 801 N N . ALA A 1 96 ? -3.089 -15.546 4.962 1.00 95.25 96 ALA A N 1
ATOM 802 C CA . ALA A 1 96 ? -2.897 -16.846 5.605 1.00 95.25 96 ALA A CA 1
ATOM 803 C C . ALA A 1 96 ? -2.533 -16.749 7.100 1.00 95.25 96 ALA A C 1
ATOM 805 O O . ALA A 1 96 ? -2.620 -17.747 7.811 1.00 95.25 96 ALA A O 1
ATOM 806 N N . GLN A 1 97 ? -2.109 -15.574 7.573 1.00 94.38 97 GLN A N 1
ATOM 807 C CA . GLN A 1 97 ? -1.817 -15.310 8.984 1.00 94.38 97 GLN A CA 1
ATOM 808 C C . GLN A 1 97 ? -3.032 -14.758 9.744 1.00 94.38 97 GLN A C 1
ATOM 810 O O . GLN A 1 97 ? -3.023 -14.753 10.975 1.00 94.38 97 GLN A O 1
ATOM 815 N N . CYS A 1 98 ? -4.070 -14.300 9.040 1.00 92.81 98 CYS A N 1
ATOM 816 C CA . CYS A 1 98 ? -5.296 -13.796 9.651 1.00 92.81 98 CYS A CA 1
ATOM 817 C C . CYS A 1 98 ? -6.178 -14.943 10.152 1.00 92.81 98 CYS A C 1
ATOM 819 O O . CYS A 1 98 ? -6.287 -15.993 9.511 1.00 92.81 98 CYS A O 1
ATOM 821 N N . ARG A 1 99 ? -6.871 -14.730 11.276 1.00 92.88 99 ARG A N 1
ATOM 822 C CA . ARG A 1 99 ? -7.889 -15.682 11.739 1.00 92.88 99 ARG A CA 1
ATOM 823 C C . ARG A 1 99 ? -9.202 -15.465 10.973 1.00 92.88 99 ARG A C 1
ATOM 825 O O . ARG A 1 99 ? -9.566 -14.316 10.709 1.00 92.88 99 ARG A O 1
ATOM 832 N N . PRO A 1 100 ? -9.952 -16.530 10.633 1.00 88.00 100 PRO A N 1
ATOM 833 C CA . PRO A 1 100 ? -11.273 -16.381 10.025 1.00 88.00 100 PRO A CA 1
ATOM 834 C C . PRO A 1 100 ? -12.190 -15.480 10.867 1.00 88.00 100 PRO A C 1
ATOM 836 O O . PRO A 1 100 ? -12.292 -15.664 12.078 1.00 88.00 100 PRO A O 1
ATOM 839 N N . GLY A 1 101 ? -12.838 -14.503 10.227 1.00 86.69 101 GLY A N 1
ATOM 840 C CA . GLY A 1 101 ? -13.741 -13.548 10.886 1.00 86.69 101 GLY A CA 1
ATOM 841 C C . GLY A 1 101 ? -13.056 -12.419 11.668 1.00 86.69 101 GLY A C 1
ATOM 842 O O . GLY A 1 101 ? -13.742 -11.613 12.285 1.00 86.69 101 GLY A O 1
ATOM 843 N N . GLU A 1 102 ? -11.722 -12.333 11.654 1.00 90.62 102 GLU A N 1
ATOM 844 C CA . GLU A 1 102 ? -10.990 -11.271 12.359 1.00 90.62 102 GLU A CA 1
ATOM 845 C C . GLU A 1 102 ? -11.046 -9.912 11.644 1.00 90.62 102 GLU A C 1
ATOM 847 O O . GLU A 1 102 ? -10.905 -8.873 12.287 1.00 90.62 102 GLU A O 1
ATOM 852 N N . GLN A 1 103 ? -11.215 -9.922 10.323 1.00 90.12 103 GLN A N 1
ATOM 853 C CA . GLN A 1 103 ? -11.142 -8.749 9.456 1.00 90.12 103 GLN A CA 1
ATOM 854 C C . GLN A 1 103 ? -12.307 -8.763 8.464 1.00 90.12 103 GLN A C 1
ATOM 856 O O . GLN A 1 103 ? -12.531 -9.767 7.784 1.00 90.12 103 GLN A O 1
ATOM 861 N N . ASP A 1 104 ? -12.973 -7.624 8.319 1.00 93.38 104 ASP A N 1
ATOM 862 C CA . ASP A 1 104 ? -13.855 -7.330 7.196 1.00 93.38 104 ASP A CA 1
ATOM 863 C C . ASP A 1 104 ? -12.989 -6.765 6.061 1.00 93.38 104 ASP A C 1
ATOM 865 O O . ASP A 1 104 ? -12.441 -5.664 6.167 1.00 93.38 104 ASP A O 1
ATOM 869 N N . VAL A 1 105 ? -12.792 -7.542 4.992 1.00 88.94 105 VAL A N 1
ATOM 870 C CA . VAL A 1 105 ? -11.817 -7.215 3.938 1.00 88.94 105 VAL A CA 1
ATOM 871 C C . VAL A 1 105 ? -12.509 -6.688 2.685 1.00 88.94 105 VAL A C 1
ATOM 873 O O . VAL A 1 105 ? -13.369 -7.352 2.109 1.00 88.94 105 VAL A O 1
ATOM 876 N N . VAL A 1 106 ? -12.050 -5.531 2.207 1.00 89.69 106 VAL A N 1
ATOM 877 C CA . VAL A 1 106 ? -12.366 -4.984 0.884 1.00 89.69 106 VAL A CA 1
ATOM 878 C C . VAL A 1 106 ? -11.092 -5.001 0.041 1.00 89.69 106 VAL A C 1
ATOM 880 O O . VAL A 1 106 ? -10.106 -4.350 0.385 1.00 89.69 106 VAL A O 1
ATOM 883 N N . PHE A 1 107 ? -11.109 -5.739 -1.068 1.00 89.88 107 PHE A N 1
ATOM 884 C CA . PHE A 1 107 ? -9.992 -5.827 -2.011 1.00 89.88 107 PHE A CA 1
ATOM 885 C C . PHE A 1 107 ? -10.367 -5.166 -3.342 1.00 89.88 107 PHE A C 1
ATOM 887 O O . PHE A 1 107 ? -11.411 -5.500 -3.907 1.00 89.88 107 PHE A O 1
ATOM 894 N N . SER A 1 108 ? -9.523 -4.256 -3.842 1.00 83.06 108 SER A N 1
ATOM 895 C CA . SER A 1 108 ? -9.691 -3.573 -5.135 1.00 83.06 108 SER A CA 1
ATOM 896 C C . SER A 1 108 ? -8.411 -3.515 -5.958 1.00 83.06 108 SER A C 1
ATOM 898 O O . SER A 1 108 ? -7.304 -3.496 -5.384 1.00 83.06 108 SER A O 1
#